Protein AF-M0IWK9-F1 (afdb_monomer_lite)

Foldseek 3Di:
DDQDPVNVVVVVVVVVVCLLCVLVVVLVVVVVVCVVVVVDDPVVDDPVNSVVSSVVSSVVSVVVVVVVVVVVVVCCVPPVVVVVVVVVVVVVVVVVVVVVVVVVPPPDDD

Radius of gyration: 28.57 Å; chains: 1; bounding box: 57×35×83 Å

Structure (mmCIF, N/CA/C/O backbone):
data_AF-M0IWK9-F1
#
_entry.id   AF-M0IWK9-F1
#
loop_
_atom_site.group_PDB
_atom_site.id
_atom_site.type_symbol
_atom_site.label_atom_id
_atom_site.label_alt_id
_atom_site.label_comp_id
_atom_site.label_asym_id
_atom_site.label_entity_id
_atom_site.label_seq_id
_atom_site.pdbx_PDB_ins_code
_atom_site.Cartn_x
_atom_site.Cartn_y
_atom_site.Cartn_z
_atom_site.occupancy
_atom_site.B_iso_or_equiv
_atom_site.auth_seq_id
_atom_site.auth_comp_id
_atom_site.auth_asym_id
_atom_site.auth_atom_id
_atom_site.pdbx_PDB_model_num
ATOM 1 N N . MET A 1 1 ? 27.606 -4.132 -7.205 1.00 56.16 1 MET A N 1
ATOM 2 C CA . MET A 1 1 ? 27.966 -5.241 -6.291 1.00 56.16 1 MET A CA 1
ATOM 3 C C . MET A 1 1 ? 26.833 -6.261 -6.306 1.00 56.16 1 MET A C 1
ATOM 5 O O . MET A 1 1 ? 25.689 -5.829 -6.213 1.00 56.16 1 MET A O 1
ATOM 9 N N . PRO A 1 2 ? 27.093 -7.567 -6.479 1.00 66.06 2 PRO A N 1
ATOM 10 C CA . PRO A 1 2 ? 26.038 -8.580 -6.454 1.00 66.06 2 PRO A CA 1
ATOM 11 C C . PRO A 1 2 ? 25.408 -8.662 -5.053 1.00 66.06 2 PRO A C 1
ATOM 13 O O . PRO A 1 2 ? 26.114 -8.791 -4.057 1.00 66.06 2 PRO A O 1
ATOM 16 N N . VAL A 1 3 ? 24.079 -8.561 -4.975 1.00 75.50 3 VAL A N 1
ATOM 17 C CA . VAL A 1 3 ? 23.320 -8.659 -3.716 1.00 75.50 3 VAL A CA 1
ATOM 18 C C . VAL A 1 3 ? 23.412 -10.067 -3.129 1.00 75.50 3 VAL A C 1
ATOM 20 O O . VAL A 1 3 ? 23.137 -11.055 -3.817 1.00 75.50 3 VAL A O 1
ATOM 23 N N . SER A 1 4 ? 23.769 -10.164 -1.847 1.00 84.75 4 SER A N 1
ATOM 24 C CA . SER A 1 4 ? 23.880 -11.455 -1.164 1.00 84.75 4 SER A CA 1
ATOM 25 C C . SER A 1 4 ? 22.494 -12.106 -0.985 1.00 84.75 4 SER A C 1
ATOM 27 O O . SER A 1 4 ? 21.480 -11.407 -0.873 1.00 84.75 4 SER A O 1
ATOM 29 N N . PRO A 1 5 ? 22.396 -13.448 -0.940 1.00 83.56 5 PRO A N 1
ATOM 30 C CA . PRO A 1 5 ? 21.116 -14.140 -0.764 1.00 83.56 5 PRO A CA 1
ATOM 31 C C . PRO A 1 5 ? 20.402 -13.750 0.540 1.00 83.56 5 PRO A C 1
ATOM 33 O O . PRO A 1 5 ? 19.174 -13.676 0.570 1.00 83.56 5 PRO A O 1
ATOM 36 N N . SER A 1 6 ? 21.151 -13.438 1.599 1.00 87.44 6 SER A N 1
ATOM 37 C CA . SER A 1 6 ? 20.612 -12.933 2.867 1.00 87.44 6 SER A CA 1
ATOM 38 C C . SER A 1 6 ? 19.992 -11.544 2.708 1.00 87.44 6 SER A C 1
ATOM 40 O O . SER A 1 6 ? 18.905 -11.289 3.219 1.00 87.44 6 SER A O 1
ATOM 42 N N . GLN A 1 7 ? 20.635 -10.666 1.934 1.00 88.75 7 GLN A N 1
ATOM 43 C CA . GLN A 1 7 ? 20.138 -9.321 1.652 1.00 88.75 7 GLN A CA 1
ATOM 44 C C . GLN A 1 7 ? 18.831 -9.358 0.848 1.00 88.75 7 GLN A C 1
ATOM 46 O O . GLN A 1 7 ? 17.917 -8.593 1.141 1.00 88.75 7 GLN A O 1
ATOM 51 N N . LYS A 1 8 ? 18.686 -10.309 -0.090 1.00 88.12 8 LYS A N 1
ATOM 52 C CA . LYS A 1 8 ? 17.416 -10.548 -0.805 1.00 88.12 8 LYS A CA 1
ATOM 53 C C . LYS A 1 8 ? 16.283 -10.981 0.131 1.00 88.12 8 LYS A C 1
ATOM 55 O O . LYS A 1 8 ? 15.160 -10.510 -0.013 1.00 88.12 8 LYS A O 1
ATOM 60 N N . ARG A 1 9 ? 16.566 -11.859 1.099 1.00 91.69 9 ARG A N 1
ATOM 61 C CA . ARG A 1 9 ? 15.571 -12.316 2.088 1.00 91.69 9 ARG A CA 1
ATOM 62 C C . ARG A 1 9 ? 15.130 -11.185 3.013 1.00 91.69 9 ARG A C 1
ATOM 64 O O . ARG A 1 9 ? 13.940 -11.043 3.264 1.00 91.69 9 ARG A O 1
ATOM 71 N N . ILE A 1 10 ? 16.075 -10.366 3.474 1.00 94.38 10 ILE A N 1
ATOM 72 C CA . ILE A 1 10 ? 15.773 -9.184 4.291 1.00 94.38 10 ILE A CA 1
ATOM 73 C C . ILE A 1 10 ? 14.931 -8.193 3.488 1.00 94.38 10 ILE A C 1
ATOM 75 O O . ILE A 1 10 ? 13.917 -7.728 3.991 1.00 94.38 10 ILE A O 1
ATOM 79 N N . ALA A 1 11 ? 15.294 -7.917 2.233 1.00 91.69 11 ALA A N 1
ATOM 80 C CA . ALA A 1 11 ? 14.512 -7.033 1.373 1.00 91.69 11 ALA A CA 1
ATOM 81 C C . ALA A 1 11 ? 13.071 -7.536 1.200 1.00 91.69 11 ALA A C 1
ATOM 83 O O . ALA A 1 11 ? 12.139 -6.755 1.347 1.00 91.69 11 ALA A O 1
ATOM 84 N N . LEU A 1 12 ? 12.874 -8.839 0.972 1.00 93.00 12 LEU A N 1
ATOM 85 C CA . LEU A 1 12 ? 11.537 -9.437 0.902 1.00 93.00 12 LEU A CA 1
ATOM 86 C C . LEU A 1 12 ? 10.745 -9.275 2.204 1.00 93.00 12 LEU A C 1
ATOM 88 O O . LEU A 1 12 ? 9.566 -8.940 2.151 1.00 93.00 12 LEU A O 1
ATOM 92 N N . LEU A 1 13 ? 11.381 -9.475 3.361 1.00 94.50 13 LEU A N 1
ATOM 93 C CA . LEU A 1 13 ? 10.729 -9.258 4.655 1.00 94.50 13 LEU A CA 1
ATOM 94 C C . LEU A 1 13 ? 10.340 -7.796 4.856 1.00 94.50 13 LEU A C 1
ATOM 96 O O . LEU A 1 13 ? 9.226 -7.525 5.288 1.00 94.50 13 LEU A O 1
ATOM 100 N N . VAL A 1 14 ? 11.227 -6.860 4.516 1.00 95.56 14 VAL A N 1
ATOM 101 C CA . VAL A 1 14 ? 10.945 -5.423 4.606 1.00 95.56 14 VAL A CA 1
ATOM 102 C C . VAL A 1 14 ? 9.801 -5.043 3.671 1.00 95.56 14 VAL A C 1
ATOM 104 O O . VAL A 1 14 ? 8.899 -4.332 4.088 1.00 95.56 14 VAL A O 1
ATOM 107 N N . ILE A 1 15 ? 9.786 -5.555 2.439 1.00 91.62 15 ILE A N 1
ATOM 108 C CA . ILE A 1 15 ? 8.690 -5.318 1.492 1.00 91.62 15 ILE A CA 1
ATOM 109 C C . ILE A 1 15 ? 7.375 -5.870 2.046 1.00 91.62 15 ILE A C 1
ATOM 111 O O . ILE A 1 15 ? 6.382 -5.150 2.069 1.00 91.62 15 ILE A O 1
ATOM 115 N N . GLY A 1 16 ? 7.364 -7.111 2.540 1.00 90.44 16 GLY A N 1
ATOM 116 C CA . GLY A 1 16 ? 6.176 -7.699 3.160 1.00 90.44 16 GLY A CA 1
ATOM 117 C C . GLY A 1 16 ? 5.690 -6.894 4.366 1.00 90.44 16 GLY A C 1
ATOM 118 O O . GLY A 1 16 ? 4.493 -6.664 4.513 1.00 90.44 16 GLY A O 1
ATOM 119 N N . LEU A 1 17 ? 6.619 -6.397 5.186 1.00 94.81 17 LEU A N 1
ATOM 120 C CA . LEU A 1 17 ? 6.316 -5.536 6.324 1.00 94.81 17 LEU A CA 1
ATOM 121 C C 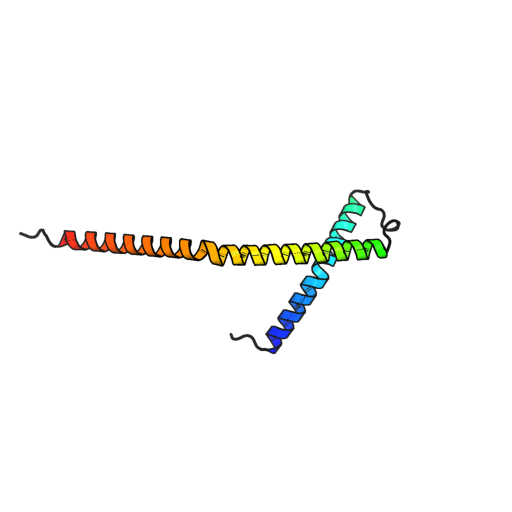. LEU A 1 17 ? 5.705 -4.205 5.874 1.00 94.81 17 LEU A C 1
ATOM 123 O O . LEU A 1 17 ? 4.695 -3.786 6.422 1.00 94.81 17 LEU A O 1
ATOM 127 N N . VAL A 1 18 ? 6.272 -3.561 4.854 1.00 92.44 18 VAL A N 1
ATOM 128 C CA . VAL A 1 18 ? 5.730 -2.316 4.294 1.00 92.44 18 VAL A CA 1
ATOM 129 C C . VAL A 1 18 ? 4.333 -2.544 3.729 1.00 92.44 18 VAL A C 1
ATOM 131 O O . VAL A 1 18 ? 3.445 -1.753 4.011 1.00 92.44 18 VAL A O 1
ATOM 134 N N . ILE A 1 19 ? 4.103 -3.635 2.996 1.00 89.62 19 ILE A N 1
ATOM 135 C CA . ILE A 1 19 ? 2.777 -3.971 2.457 1.00 8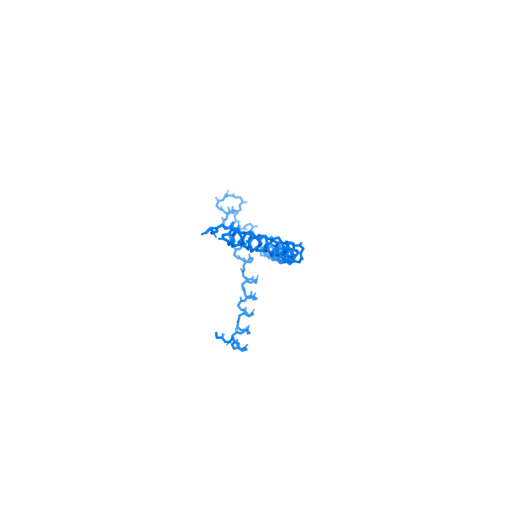9.62 19 ILE A CA 1
ATOM 136 C C . ILE A 1 19 ? 1.762 -4.195 3.586 1.00 89.62 19 ILE A C 1
ATOM 138 O O . ILE A 1 19 ? 0.615 -3.782 3.462 1.00 89.62 19 ILE A O 1
ATOM 142 N N . LEU A 1 20 ? 2.175 -4.815 4.695 1.00 90.69 20 LEU A N 1
ATOM 143 C CA . LEU A 1 20 ? 1.309 -5.050 5.850 1.00 90.69 20 LEU A CA 1
ATOM 144 C C . LEU A 1 20 ? 0.995 -3.756 6.623 1.00 90.69 20 LEU A C 1
ATOM 146 O O . LEU A 1 20 ? -0.134 -3.560 7.070 1.00 90.69 20 LEU A O 1
ATOM 150 N N . PHE A 1 21 ? 1.984 -2.876 6.800 1.00 93.62 21 PHE A N 1
ATOM 151 C CA . PHE A 1 21 ? 1.856 -1.677 7.636 1.00 93.62 21 PHE A CA 1
ATOM 152 C C . PHE A 1 21 ? 1.412 -0.422 6.878 1.00 93.62 21 PHE A C 1
ATOM 154 O O . PHE A 1 21 ? 0.843 0.471 7.499 1.00 93.62 21 PHE A O 1
ATOM 161 N N . ALA A 1 22 ? 1.614 -0.335 5.562 1.00 92.19 22 ALA A N 1
ATOM 162 C CA . ALA A 1 22 ? 1.154 0.809 4.775 1.00 92.19 22 ALA A CA 1
ATOM 163 C C . ALA A 1 22 ? -0.368 1.039 4.895 1.00 92.19 22 ALA A C 1
ATOM 165 O O . ALA A 1 22 ? -0.749 2.179 5.159 1.00 92.19 22 ALA A O 1
ATOM 166 N N . PRO A 1 23 ? -1.238 0.009 4.830 1.00 91.69 23 PRO A N 1
ATOM 167 C CA . PRO A 1 23 ? -2.669 0.172 5.093 1.00 91.69 23 PRO A CA 1
ATOM 168 C C . PRO A 1 23 ? -2.959 0.703 6.500 1.00 91.69 23 PRO A C 1
ATOM 170 O O . PRO A 1 23 ? -3.809 1.564 6.666 1.00 91.69 23 PRO A O 1
ATOM 173 N N . ALA A 1 24 ? -2.207 0.276 7.520 1.00 91.44 24 ALA A N 1
ATOM 174 C CA . ALA A 1 24 ? -2.401 0.783 8.881 1.00 91.44 24 ALA A CA 1
ATOM 175 C C . ALA A 1 24 ? -2.122 2.294 8.989 1.00 91.44 24 ALA A C 1
ATOM 177 O O . ALA A 1 24 ? -2.780 2.985 9.764 1.00 91.44 24 ALA A O 1
ATOM 178 N N . LEU A 1 25 ? -1.180 2.819 8.195 1.00 93.69 25 LEU A N 1
ATOM 179 C CA . LEU A 1 25 ? -0.936 4.261 8.110 1.00 93.69 25 LEU A CA 1
ATOM 180 C C . LEU A 1 25 ? -2.089 4.999 7.417 1.00 93.69 25 LEU A C 1
ATOM 182 O O . LEU A 1 25 ? -2.437 6.096 7.846 1.00 93.69 25 LEU A O 1
ATOM 186 N N . PHE A 1 26 ? -2.702 4.400 6.390 1.00 91.81 26 PHE A N 1
ATOM 187 C CA . PHE A 1 26 ? -3.899 4.948 5.741 1.00 91.81 26 PHE A CA 1
ATOM 188 C C . PHE A 1 26 ? -5.092 4.997 6.695 1.00 91.81 26 PHE A C 1
ATOM 190 O O . PHE A 1 26 ? -5.734 6.043 6.803 1.00 91.81 26 PHE A O 1
ATOM 197 N N . VAL A 1 27 ? -5.326 3.925 7.454 1.00 89.94 27 VAL A N 1
ATOM 198 C CA . VAL A 1 27 ? -6.352 3.896 8.501 1.00 89.94 27 VAL A CA 1
ATOM 199 C C . VAL A 1 27 ? -6.104 5.007 9.517 1.00 89.94 27 VAL A C 1
ATOM 201 O O . VAL A 1 27 ? -7.019 5.761 9.838 1.00 89.94 27 VAL A O 1
ATOM 204 N N . LEU A 1 28 ? -4.864 5.144 10.000 1.00 91.12 28 LEU A N 1
ATOM 205 C CA . LEU A 1 28 ? -4.505 6.159 10.990 1.00 91.12 28 LEU A CA 1
ATOM 206 C C . LEU A 1 28 ? -4.761 7.580 10.469 1.00 91.12 28 LEU A C 1
ATOM 208 O O . LEU A 1 28 ? -5.395 8.374 11.160 1.00 91.12 28 LEU A O 1
ATOM 212 N N . ALA A 1 29 ? -4.325 7.875 9.242 1.00 91.25 29 ALA A N 1
ATOM 213 C CA . ALA A 1 29 ? -4.549 9.168 8.600 1.00 91.25 29 ALA A CA 1
ATOM 214 C C . ALA A 1 29 ? -6.044 9.452 8.371 1.00 91.25 29 ALA A C 1
ATOM 216 O O . ALA A 1 29 ? -6.511 10.569 8.589 1.00 91.25 29 ALA A O 1
ATOM 217 N N . THR A 1 30 ? -6.811 8.440 7.962 1.00 87.81 30 THR A N 1
ATOM 218 C CA . THR A 1 30 ? -8.260 8.558 7.749 1.00 87.81 30 THR A CA 1
ATOM 219 C C . THR A 1 30 ? -8.985 8.849 9.056 1.00 87.81 30 THR A C 1
ATOM 221 O O . THR A 1 30 ? -9.841 9.731 9.113 1.00 87.81 30 THR A O 1
ATOM 224 N N . LEU A 1 31 ? -8.614 8.141 10.123 1.00 88.69 31 LEU A N 1
ATOM 225 C CA . LEU A 1 31 ? -9.191 8.328 11.445 1.00 88.69 31 LEU A CA 1
ATOM 226 C C . LEU A 1 31 ? -8.875 9.727 11.985 1.00 88.69 31 LEU A C 1
ATOM 228 O O . LEU A 1 31 ? -9.776 10.420 12.449 1.00 88.69 31 LEU A O 1
ATOM 232 N N . GLU A 1 32 ? -7.620 10.168 11.862 1.00 89.25 32 GLU A N 1
ATOM 233 C CA . GLU A 1 32 ? -7.194 11.523 12.222 1.00 89.25 32 GLU A CA 1
ATOM 234 C C . GLU A 1 32 ? -8.013 12.581 11.470 1.00 89.25 32 GLU A C 1
ATOM 236 O O . GLU A 1 32 ? -8.551 13.502 12.086 1.00 89.25 32 GLU A O 1
ATOM 241 N N . PHE A 1 33 ? -8.194 12.416 10.158 1.00 90.38 33 PHE A N 1
ATOM 242 C CA . PHE A 1 33 ? -9.019 13.311 9.351 1.00 90.38 33 PHE A CA 1
ATOM 243 C C . PHE A 1 33 ? -10.484 13.353 9.815 1.00 90.38 33 PHE A C 1
ATOM 245 O O . PHE A 1 33 ? -11.079 14.431 9.905 1.00 90.38 33 PHE A O 1
ATOM 252 N N . LEU A 1 34 ? -11.080 12.204 10.134 1.00 87.06 34 LEU A N 1
ATOM 253 C CA . LEU A 1 34 ? -12.476 12.121 10.573 1.00 87.06 34 LEU A CA 1
ATOM 254 C C . LEU A 1 34 ? -12.686 12.767 11.950 1.00 87.06 34 LEU A C 1
ATOM 256 O O . LEU A 1 34 ? -13.683 13.457 12.167 1.00 87.06 34 LEU A O 1
ATOM 260 N N . ILE A 1 35 ? -11.707 12.617 12.842 1.00 86.62 35 ILE A N 1
ATOM 261 C CA . ILE A 1 35 ? -11.692 13.279 14.149 1.00 86.62 35 ILE A CA 1
ATOM 262 C C . ILE A 1 35 ? -11.563 14.797 13.977 1.00 86.62 35 ILE A C 1
ATOM 264 O O . ILE A 1 35 ? -12.340 15.552 14.559 1.00 86.62 35 ILE A O 1
ATOM 268 N N . LEU A 1 36 ? -10.614 15.262 13.157 1.00 89.88 36 LEU A N 1
ATOM 269 C CA . LEU A 1 36 ? -10.377 16.695 12.933 1.00 89.88 36 LEU A CA 1
ATOM 270 C C . LEU A 1 36 ? -11.544 17.392 12.225 1.00 89.88 36 LEU A C 1
ATOM 272 O O . LEU A 1 36 ? -11.822 18.559 12.498 1.00 89.88 36 LEU A O 1
ATOM 276 N N . SER A 1 37 ? -12.239 16.686 11.334 1.00 89.12 37 SER A N 1
ATOM 277 C CA . SER A 1 37 ? -13.445 17.188 10.664 1.00 89.12 37 SER A CA 1
ATOM 278 C C . SER A 1 37 ? -14.696 17.147 11.550 1.00 89.12 37 SER A C 1
ATOM 280 O O . SER A 1 37 ? -15.747 17.633 11.135 1.00 89.12 37 SER A O 1
ATOM 282 N N . GLY A 1 38 ? -14.599 16.601 12.769 1.00 82.38 38 GLY A N 1
ATOM 283 C CA . GLY A 1 38 ? -15.721 16.470 13.701 1.00 82.38 38 GLY A CA 1
ATOM 284 C C . GLY A 1 38 ? -16.769 15.449 13.259 1.00 82.38 38 GLY A C 1
ATOM 285 O O . GLY A 1 38 ? -17.875 15.442 13.789 1.00 82.38 38 GLY A O 1
ATOM 286 N N . ASN A 1 39 ? -16.433 14.601 12.286 1.00 80.00 39 ASN A N 1
ATOM 287 C CA . ASN A 1 39 ? -17.336 13.610 11.714 1.00 80.00 39 ASN A CA 1
ATOM 288 C C . ASN A 1 39 ? -17.225 12.244 12.416 1.00 80.00 39 ASN A C 1
ATOM 290 O O . ASN A 1 39 ? -17.909 11.301 12.024 1.00 80.00 39 ASN A O 1
ATOM 294 N N . LEU A 1 40 ? -16.343 12.128 13.420 1.00 79.06 40 LEU A N 1
ATOM 295 C CA . LEU A 1 40 ? -16.147 10.915 14.208 1.00 79.06 40 LEU A CA 1
ATOM 296 C C . LEU A 1 40 ? -15.537 11.211 15.581 1.00 79.06 40 LEU A C 1
ATOM 298 O O . LEU A 1 40 ? -14.477 11.834 15.675 1.00 79.06 40 LEU A O 1
ATOM 302 N N . ALA A 1 41 ? -16.149 10.699 16.647 1.00 76.94 41 ALA A N 1
ATOM 303 C CA . ALA A 1 41 ? -15.491 10.616 17.947 1.00 76.94 41 ALA A CA 1
ATOM 304 C C . ALA A 1 41 ? -14.764 9.267 18.091 1.00 76.94 41 ALA A C 1
ATOM 306 O O . ALA A 1 41 ? -15.297 8.221 17.734 1.00 76.94 41 ALA A O 1
ATOM 307 N N . LEU A 1 42 ? -13.565 9.257 18.687 1.00 70.31 42 LEU A N 1
ATOM 308 C CA . LEU A 1 42 ? -12.793 8.025 18.949 1.00 70.31 42 LEU A CA 1
ATOM 309 C C . LEU A 1 42 ? -13.580 6.959 19.734 1.00 70.31 42 LEU A C 1
ATOM 311 O O . LEU A 1 42 ? -13.295 5.774 19.609 1.00 70.31 42 LEU A O 1
ATOM 315 N N . SER A 1 43 ? -14.560 7.372 20.543 1.00 75.56 43 SER A N 1
ATOM 316 C CA . SER A 1 43 ? -15.430 6.478 21.317 1.00 75.56 43 SER A CA 1
ATOM 317 C C . SER A 1 43 ? -16.505 5.772 20.491 1.00 75.56 43 SER A C 1
ATOM 319 O O . SER A 1 43 ? -17.150 4.862 21.001 1.00 75.56 43 SER A O 1
ATOM 321 N N . GLU A 1 44 ? -16.739 6.217 19.259 1.00 80.12 44 GLU A N 1
ATOM 322 C CA . GLU A 1 44 ? -17.789 5.693 18.383 1.00 80.12 44 GLU A CA 1
ATOM 323 C C . GLU A 1 44 ? -17.270 4.596 17.451 1.00 80.12 44 GLU A C 1
ATOM 325 O O . GLU A 1 44 ? -18.072 3.880 16.864 1.00 80.12 44 GLU A O 1
ATOM 330 N N . VAL A 1 45 ? -15.947 4.422 17.354 1.00 82.19 45 VAL A N 1
ATOM 331 C CA . VAL A 1 45 ? -15.331 3.395 16.510 1.00 82.19 45 VAL A CA 1
ATOM 332 C C . VAL A 1 45 ? -15.095 2.128 17.311 1.00 82.19 45 VAL A C 1
ATOM 334 O O . VAL A 1 45 ? -14.290 2.086 18.246 1.00 82.19 45 VAL A O 1
ATOM 337 N N . SER A 1 46 ? -15.776 1.061 16.917 1.00 87.12 46 SER A N 1
ATOM 338 C CA . SER A 1 46 ? -15.544 -0.266 17.465 1.00 87.12 46 SER A CA 1
ATOM 339 C C . SER A 1 46 ? -14.250 -0.888 16.923 1.00 87.12 46 SER A C 1
ATOM 341 O O . SER A 1 46 ? -13.789 -0.604 15.817 1.00 87.12 46 SER A O 1
ATOM 343 N N . LEU A 1 47 ? -13.676 -1.826 17.686 1.00 88.88 47 LEU A N 1
ATOM 344 C CA . LEU A 1 47 ? -12.538 -2.637 17.229 1.00 88.88 47 LEU A CA 1
ATOM 345 C C . LEU A 1 47 ? -12.843 -3.396 15.930 1.00 88.88 47 LEU A C 1
ATOM 347 O O . LEU A 1 47 ? -11.942 -3.613 15.125 1.00 88.88 47 LEU A O 1
ATOM 351 N N . LEU A 1 48 ? -14.099 -3.807 15.734 1.00 91.81 48 LEU A N 1
ATOM 352 C CA . LEU A 1 48 ? -14.517 -4.524 14.534 1.00 91.81 48 LEU A CA 1
ATOM 353 C C . LEU A 1 48 ? -14.485 -3.614 13.303 1.00 91.81 48 LEU A C 1
ATOM 355 O O . LEU A 1 48 ? -13.913 -4.007 12.292 1.00 91.81 48 LEU A O 1
ATOM 359 N N . GLU A 1 49 ? -15.023 -2.399 13.408 1.00 87.31 49 GLU A N 1
ATOM 360 C CA . GLU A 1 49 ? -14.986 -1.405 12.325 1.00 87.31 49 GLU A CA 1
ATOM 361 C C . GLU A 1 49 ? -13.550 -0.994 11.985 1.00 87.31 49 GLU A C 1
ATOM 363 O O . GLU A 1 49 ? -13.215 -0.827 10.817 1.00 87.31 49 GLU A O 1
ATOM 368 N N . PHE A 1 50 ? -12.664 -0.897 12.982 1.00 88.25 50 PHE A N 1
ATOM 369 C CA . PHE A 1 50 ? -11.243 -0.648 12.730 1.00 88.25 50 PHE A CA 1
ATOM 370 C C . PHE A 1 50 ? -10.599 -1.770 11.899 1.00 88.25 50 PHE A C 1
ATOM 372 O O . PHE A 1 50 ? -9.845 -1.502 10.962 1.00 88.25 50 PHE A O 1
ATOM 379 N N . VAL A 1 51 ? -10.897 -3.033 12.225 1.00 92.25 51 VAL A N 1
ATOM 380 C CA . VAL A 1 51 ? -10.404 -4.189 11.462 1.00 92.25 51 VAL A CA 1
ATOM 381 C C . VAL A 1 51 ? -11.006 -4.214 10.059 1.00 92.25 51 VAL A C 1
ATOM 383 O O . VAL A 1 51 ? -10.283 -4.477 9.102 1.00 92.25 51 VAL A O 1
ATOM 386 N N . GLU A 1 52 ? -12.297 -3.921 9.917 1.00 91.62 52 GLU A N 1
ATOM 387 C CA . GLU A 1 52 ? -12.960 -3.813 8.616 1.00 91.62 52 GLU A CA 1
ATOM 388 C C . GLU A 1 52 ? -12.292 -2.752 7.739 1.00 91.62 52 GLU A C 1
ATOM 390 O O . GLU A 1 52 ? -11.899 -3.051 6.611 1.00 91.62 52 GLU A O 1
ATOM 395 N N . LEU A 1 53 ? -12.082 -1.548 8.275 1.00 89.69 53 LEU A N 1
ATOM 396 C CA . LEU A 1 53 ? -11.433 -0.454 7.560 1.00 89.69 53 LEU A CA 1
ATOM 397 C C . LEU A 1 53 ? -10.007 -0.827 7.138 1.00 89.69 53 LEU A C 1
ATOM 399 O O . LEU A 1 53 ? -9.623 -0.608 5.991 1.00 89.69 53 LEU A O 1
ATOM 403 N N . TYR A 1 54 ? -9.249 -1.482 8.020 1.00 92.06 54 TYR A N 1
ATOM 404 C CA . TYR A 1 54 ? -7.925 -2.000 7.682 1.00 92.06 54 TYR A CA 1
ATOM 405 C C . TYR A 1 54 ? -7.964 -3.038 6.552 1.00 92.06 54 TYR A C 1
ATOM 407 O O . TYR A 1 54 ? -7.111 -3.015 5.666 1.00 92.06 54 TYR A O 1
ATOM 415 N N . LEU A 1 55 ? -8.938 -3.954 6.559 1.00 95.00 55 LEU A N 1
ATOM 416 C CA . LEU A 1 55 ? -9.084 -4.955 5.501 1.00 95.00 55 LEU A CA 1
ATOM 417 C C . LEU A 1 55 ? -9.477 -4.318 4.166 1.00 95.00 55 LEU A C 1
ATOM 419 O O . LEU A 1 55 ? -8.958 -4.735 3.130 1.00 95.00 55 LEU A O 1
ATOM 423 N N . ILE A 1 56 ? -10.351 -3.310 4.185 1.00 93.38 56 ILE A N 1
ATOM 424 C CA . ILE A 1 56 ? -10.705 -2.530 2.996 1.00 93.38 56 ILE A CA 1
ATOM 425 C C . ILE A 1 56 ? -9.449 -1.864 2.432 1.00 93.38 56 ILE A C 1
ATOM 427 O O . ILE A 1 56 ? -9.138 -2.0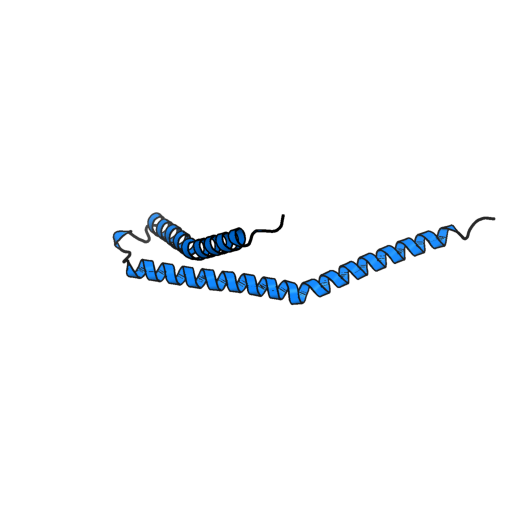68 1.258 1.00 93.38 56 ILE A O 1
ATOM 431 N N . ASP A 1 57 ? -8.680 -1.159 3.262 1.00 92.44 57 ASP A N 1
ATOM 432 C CA . ASP A 1 57 ? -7.442 -0.501 2.839 1.00 92.44 57 ASP A CA 1
ATOM 433 C C . ASP A 1 57 ? -6.409 -1.505 2.322 1.00 92.44 57 ASP A C 1
ATOM 435 O O . ASP A 1 57 ? -5.762 -1.257 1.307 1.00 92.44 57 ASP A O 1
ATOM 439 N N . LEU A 1 58 ? -6.277 -2.670 2.960 1.00 93.94 58 LEU A N 1
ATOM 440 C CA . LEU A 1 58 ? -5.388 -3.736 2.505 1.00 93.94 58 LEU A CA 1
ATOM 441 C C . LEU A 1 58 ? -5.788 -4.239 1.113 1.00 93.94 58 LEU A C 1
ATOM 443 O O . LEU A 1 58 ? -4.935 -4.357 0.232 1.00 93.94 58 LEU A O 1
ATOM 447 N N . VAL A 1 59 ? -7.074 -4.521 0.898 1.00 95.06 59 VAL A N 1
ATOM 448 C CA . VAL A 1 59 ? -7.584 -4.973 -0.403 1.00 95.06 59 VAL A CA 1
ATOM 449 C C . VAL A 1 59 ? -7.388 -3.888 -1.456 1.00 95.06 59 VAL A C 1
ATOM 451 O O . VAL A 1 59 ? -6.877 -4.183 -2.535 1.00 95.06 59 VAL A O 1
ATOM 454 N N . LEU A 1 60 ? -7.727 -2.636 -1.147 1.00 94.44 60 LEU A N 1
ATOM 455 C CA . LEU A 1 60 ? -7.526 -1.503 -2.049 1.00 94.44 60 LEU A CA 1
ATOM 456 C C . LEU A 1 60 ? -6.050 -1.320 -2.400 1.00 94.44 60 LEU A C 1
ATOM 458 O O . LEU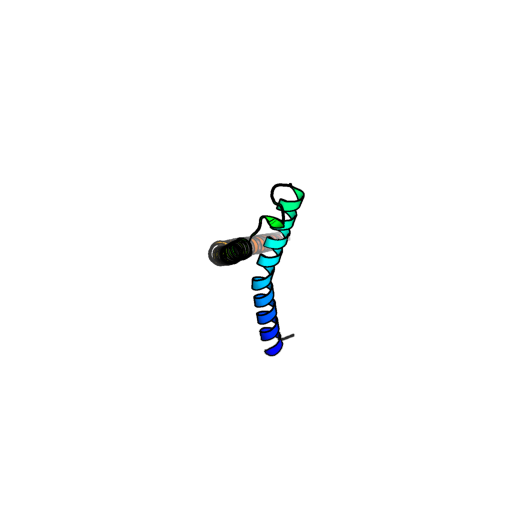 A 1 60 ? -5.719 -1.159 -3.572 1.00 94.44 60 LEU A O 1
ATOM 462 N N . PHE A 1 61 ? -5.156 -1.406 -1.416 1.00 93.69 61 PHE A N 1
ATOM 463 C CA . PHE A 1 61 ? -3.718 -1.278 -1.615 1.00 93.69 61 PHE A CA 1
ATOM 464 C C . PHE A 1 61 ? -3.171 -2.388 -2.519 1.00 93.69 61 PHE A C 1
ATOM 466 O O . PHE A 1 61 ? -2.420 -2.116 -3.457 1.00 93.69 61 PHE A O 1
ATOM 473 N N . VAL A 1 62 ? -3.588 -3.638 -2.290 1.00 92.62 62 VAL A N 1
ATOM 474 C CA . VAL A 1 62 ? -3.198 -4.783 -3.124 1.00 92.62 62 VAL A CA 1
ATOM 475 C C . VAL A 1 62 ? -3.748 -4.645 -4.542 1.00 92.62 62 VAL A C 1
ATOM 477 O O . VAL A 1 62 ? -3.000 -4.841 -5.499 1.00 92.62 62 VAL A O 1
ATOM 480 N N . LEU A 1 63 ? -5.024 -4.286 -4.701 1.00 95.62 63 LEU A N 1
ATOM 481 C CA . LEU A 1 63 ? -5.648 -4.104 -6.013 1.00 95.62 63 LEU A CA 1
ATOM 482 C C . LEU A 1 63 ? -5.007 -2.957 -6.791 1.00 95.62 63 LEU A C 1
ATOM 484 O O . LEU A 1 63 ? -4.736 -3.110 -7.980 1.00 95.62 63 LEU A O 1
ATOM 488 N N . LEU A 1 64 ? -4.721 -1.837 -6.129 1.00 93.81 64 LEU A N 1
ATOM 489 C CA . LEU A 1 64 ? -4.049 -0.699 -6.740 1.00 93.81 64 LEU A CA 1
ATOM 490 C C . LEU A 1 64 ? -2.622 -1.067 -7.150 1.00 93.81 64 LEU A C 1
ATOM 492 O O . LEU A 1 64 ? -2.236 -0.831 -8.292 1.00 93.81 64 LEU A O 1
ATOM 496 N N . GLY A 1 65 ? -1.857 -1.698 -6.256 1.00 92.44 65 GLY A N 1
ATOM 497 C CA . GLY A 1 65 ? -0.501 -2.158 -6.551 1.00 92.44 65 GLY A CA 1
ATOM 498 C C . GLY A 1 65 ? -0.467 -3.157 -7.707 1.00 92.44 65 GLY A C 1
ATOM 499 O O . GLY A 1 65 ? 0.357 -3.032 -8.613 1.00 92.44 65 GLY A O 1
ATOM 500 N N . TYR A 1 66 ? -1.406 -4.104 -7.727 1.00 94.31 66 TYR A N 1
ATOM 501 C CA . TYR A 1 66 ? -1.570 -5.038 -8.836 1.00 94.31 66 TYR A CA 1
ATOM 502 C C . TYR A 1 66 ? -1.964 -4.326 -10.134 1.00 94.31 66 TYR A C 1
ATOM 504 O O . TYR A 1 66 ? -1.404 -4.626 -11.186 1.00 94.31 66 TYR A O 1
ATOM 512 N N . GLY A 1 67 ? -2.885 -3.362 -10.070 1.00 95.69 67 GLY A N 1
ATOM 513 C CA . GLY A 1 67 ? -3.309 -2.558 -11.213 1.00 95.69 67 GLY A CA 1
ATOM 514 C C . GLY A 1 67 ? -2.149 -1.779 -11.826 1.00 95.69 67 GLY A C 1
ATOM 515 O O . GLY A 1 67 ? -1.939 -1.856 -13.034 1.00 95.69 67 GLY A O 1
ATOM 516 N N . VAL A 1 68 ? -1.343 -1.109 -10.997 1.00 95.31 68 VAL A N 1
ATOM 517 C CA . VAL A 1 68 ? -0.130 -0.403 -11.434 1.00 95.31 68 VAL A CA 1
ATOM 518 C C . VAL A 1 68 ? 0.873 -1.382 -12.035 1.00 95.31 68 VAL A C 1
ATOM 520 O O . VAL A 1 68 ? 1.326 -1.161 -13.152 1.00 95.31 68 VAL A O 1
ATOM 523 N N . TYR A 1 69 ? 1.170 -2.495 -11.357 1.00 92.88 69 TYR A N 1
ATOM 524 C CA . TYR A 1 69 ? 2.072 -3.525 -11.881 1.00 92.88 69 TYR A CA 1
ATOM 525 C C . TYR A 1 69 ? 1.617 -4.039 -13.252 1.00 92.88 69 TYR A C 1
ATOM 527 O O . TYR A 1 69 ? 2.408 -4.114 -14.195 1.00 92.88 69 TYR A O 1
ATOM 535 N N . ARG A 1 70 ? 0.325 -4.357 -13.382 1.00 92.69 70 ARG A N 1
ATOM 536 C CA . ARG A 1 70 ? -0.258 -4.862 -14.623 1.00 92.69 70 ARG A CA 1
ATOM 537 C C . ARG A 1 70 ? -0.220 -3.809 -15.724 1.00 92.69 70 ARG A C 1
ATOM 539 O O . ARG A 1 70 ? 0.093 -4.159 -16.858 1.00 92.69 70 ARG A O 1
ATOM 546 N N . LEU A 1 71 ? -0.502 -2.551 -15.396 1.00 92.44 71 LEU A N 1
ATOM 547 C CA . LEU A 1 71 ? -0.461 -1.438 -16.338 1.00 92.44 71 LEU A CA 1
ATOM 548 C C . LEU A 1 71 ? 0.966 -1.167 -16.821 1.00 92.44 71 LEU A C 1
ATOM 550 O O . LEU A 1 71 ? 1.177 -1.003 -18.017 1.00 92.44 71 LEU A O 1
ATOM 554 N N . THR A 1 72 ? 1.951 -1.177 -15.922 1.00 90.31 72 THR A N 1
ATOM 555 C CA . THR A 1 72 ? 3.368 -1.044 -16.281 1.00 90.31 72 THR A CA 1
ATOM 556 C C . THR A 1 72 ? 3.809 -2.183 -17.190 1.00 90.31 72 THR A C 1
ATOM 558 O O . THR A 1 72 ? 4.459 -1.940 -18.202 1.00 90.31 72 THR A O 1
ATOM 561 N N . PHE A 1 73 ? 3.423 -3.419 -16.872 1.00 89.38 73 PHE A N 1
ATOM 562 C CA . PHE A 1 73 ? 3.731 -4.566 -17.718 1.00 89.38 73 PHE A CA 1
ATOM 563 C C . PHE A 1 73 ? 3.094 -4.439 -19.105 1.00 89.38 73 PHE A C 1
ATOM 565 O O . PHE A 1 73 ? 3.764 -4.661 -20.107 1.00 89.38 73 PHE A O 1
ATOM 572 N N . TRP A 1 74 ? 1.821 -4.040 -19.162 1.00 88.56 74 TRP A N 1
ATOM 573 C CA . TRP A 1 74 ? 1.113 -3.800 -20.417 1.00 88.56 74 TRP A CA 1
ATOM 574 C C . TRP A 1 74 ? 1.792 -2.706 -21.250 1.00 88.56 74 TRP A C 1
ATOM 576 O O . TRP A 1 74 ? 2.029 -2.891 -22.437 1.00 88.56 74 TRP A O 1
ATOM 586 N N . LEU A 1 75 ? 2.202 -1.606 -20.614 1.00 85.69 75 LEU A N 1
ATOM 587 C CA . LEU A 1 75 ? 2.899 -0.507 -21.279 1.00 85.69 75 LEU A CA 1
ATOM 588 C C . LEU A 1 75 ? 4.255 -0.942 -21.854 1.00 85.69 75 LEU A C 1
ATOM 590 O O . LEU A 1 75 ? 4.601 -0.574 -22.972 1.00 85.69 75 LEU A O 1
ATOM 594 N N . ILE A 1 76 ? 5.018 -1.740 -21.105 1.00 86.19 76 ILE A N 1
ATOM 595 C CA . ILE A 1 76 ? 6.313 -2.263 -21.556 1.00 86.19 76 ILE A CA 1
ATOM 596 C C . ILE A 1 76 ? 6.135 -3.257 -22.707 1.00 86.19 76 ILE A C 1
ATOM 598 O O . IL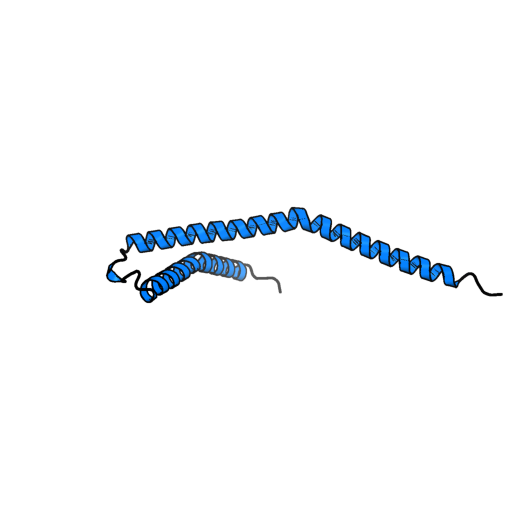E A 1 76 ? 6.928 -3.257 -23.641 1.00 86.19 76 ILE A O 1
ATOM 602 N N . GLN A 1 77 ? 5.117 -4.109 -22.649 1.00 77.38 77 GLN A N 1
ATOM 603 C CA . GLN A 1 77 ? 4.900 -5.110 -23.686 1.00 77.38 77 GLN A CA 1
ATOM 604 C C . GLN A 1 77 ? 4.400 -4.487 -24.996 1.00 77.38 77 GLN A C 1
ATOM 606 O O . GLN A 1 77 ? 4.890 -4.861 -26.057 1.00 77.38 77 GLN A O 1
ATOM 611 N N . ASP A 1 78 ? 3.470 -3.532 -24.918 1.00 73.44 78 ASP A N 1
ATOM 612 C CA . ASP A 1 78 ? 2.734 -3.063 -26.097 1.00 73.44 78 ASP A CA 1
ATOM 613 C C . ASP A 1 78 ? 3.242 -1.727 -26.660 1.00 73.44 78 ASP A C 1
ATOM 615 O O . ASP A 1 78 ? 2.939 -1.408 -27.802 1.00 73.44 78 ASP A O 1
ATOM 619 N N . ARG A 1 79 ? 3.977 -0.905 -25.893 1.00 63.34 79 ARG A N 1
ATOM 620 C CA . ARG A 1 79 ? 4.416 0.436 -26.352 1.00 63.34 79 ARG A CA 1
ATOM 621 C C . ARG A 1 79 ? 5.920 0.618 -26.461 1.00 63.34 79 ARG A C 1
ATOM 623 O O . ARG A 1 79 ? 6.368 1.491 -27.196 1.00 63.34 79 ARG A O 1
ATOM 630 N N . LEU A 1 80 ? 6.698 -0.168 -25.726 1.00 64.75 80 LEU A N 1
ATOM 631 C CA . LEU A 1 80 ? 8.154 -0.119 -25.816 1.00 64.75 80 LEU A CA 1
ATOM 632 C C . LEU A 1 80 ? 8.720 -0.644 -27.151 1.00 64.75 80 LEU A C 1
ATOM 634 O O . LEU A 1 80 ? 9.677 -0.030 -27.611 1.00 64.75 80 LEU A O 1
ATOM 638 N N . PRO A 1 81 ? 8.180 -1.707 -27.792 1.00 64.44 81 PRO A N 1
ATOM 639 C CA . PRO A 1 81 ? 8.706 -2.167 -29.079 1.00 64.44 81 PRO A CA 1
ATOM 640 C C . PRO A 1 81 ? 8.568 -1.091 -30.164 1.00 64.44 81 PRO A C 1
ATOM 642 O O . PRO A 1 81 ? 9.565 -0.721 -30.773 1.00 64.44 81 PRO A O 1
ATOM 645 N N . ASP A 1 82 ? 7.374 -0.506 -30.304 1.00 62.25 82 ASP A N 1
ATOM 646 C CA . ASP A 1 82 ? 7.109 0.571 -31.268 1.00 62.25 82 ASP A CA 1
ATOM 647 C C . ASP A 1 82 ? 7.996 1.803 -31.013 1.00 62.25 82 ASP A C 1
ATOM 649 O O . ASP A 1 82 ? 8.520 2.418 -31.938 1.00 62.25 82 ASP A O 1
ATOM 653 N N . ALA A 1 83 ? 8.195 2.175 -29.742 1.00 63.38 83 ALA A N 1
ATOM 654 C CA . ALA A 1 83 ? 9.044 3.312 -29.394 1.00 63.38 83 ALA A CA 1
ATOM 655 C C . ALA A 1 83 ? 10.522 3.069 -29.746 1.00 63.38 83 ALA A C 1
ATOM 657 O O . ALA A 1 83 ? 11.209 4.009 -30.138 1.00 63.38 83 ALA A O 1
ATOM 658 N N . LEU A 1 84 ? 11.013 1.832 -29.631 1.00 68.69 84 LEU A N 1
ATOM 659 C CA . LEU A 1 84 ? 12.383 1.480 -30.009 1.00 68.69 84 LEU A CA 1
ATOM 660 C C . LEU A 1 84 ? 12.563 1.451 -31.533 1.00 68.69 84 LEU A C 1
ATOM 662 O O . LEU A 1 84 ? 13.561 1.977 -32.015 1.00 68.69 84 LEU A O 1
ATOM 666 N N . GLU A 1 85 ? 11.581 0.943 -32.288 1.00 68.44 85 GLU A N 1
ATOM 667 C CA . GLU A 1 85 ? 11.610 0.977 -33.760 1.00 68.44 85 GLU A CA 1
ATOM 668 C C . GLU A 1 85 ? 11.691 2.413 -34.295 1.00 68.44 85 GLU A C 1
ATOM 670 O O . GLU A 1 85 ? 12.529 2.710 -35.143 1.00 68.44 85 GLU A O 1
ATOM 675 N N . THR A 1 86 ? 10.906 3.346 -33.743 1.00 70.38 86 THR A N 1
ATOM 676 C CA . THR A 1 86 ? 10.949 4.755 -34.187 1.00 70.38 86 THR A CA 1
ATOM 677 C C . THR A 1 86 ? 12.285 5.453 -33.912 1.00 70.38 86 THR A C 1
ATOM 679 O O . THR A 1 86 ? 12.656 6.379 -34.633 1.00 70.38 86 THR A O 1
ATOM 682 N N . VAL A 1 87 ? 13.018 5.029 -32.877 1.00 73.06 87 VAL A N 1
ATOM 683 C CA . VAL A 1 87 ? 14.347 5.569 -32.554 1.00 73.06 87 VAL A CA 1
ATOM 684 C C . VAL A 1 87 ? 15.402 4.990 -33.496 1.00 73.06 87 VAL A C 1
ATOM 686 O O . VAL A 1 87 ? 16.217 5.752 -34.013 1.00 73.06 87 VAL A O 1
ATOM 689 N N . ASP A 1 88 ? 15.349 3.686 -33.777 1.00 70.94 88 ASP A N 1
ATOM 690 C CA . ASP A 1 88 ? 16.242 3.036 -34.744 1.00 70.94 88 ASP A CA 1
ATOM 691 C C . ASP A 1 88 ? 16.055 3.602 -36.164 1.00 70.94 88 ASP A C 1
ATOM 693 O O . ASP A 1 88 ? 17.035 3.845 -36.871 1.00 70.94 88 ASP A O 1
ATOM 697 N N . GLU A 1 89 ? 14.813 3.870 -36.581 1.00 73.25 89 GLU A N 1
ATOM 698 C CA . GLU A 1 89 ? 14.509 4.503 -37.870 1.00 73.25 89 GLU A CA 1
ATOM 699 C C . GLU A 1 89 ? 15.028 5.945 -37.951 1.00 73.25 89 GLU A C 1
ATOM 701 O O . GLU A 1 89 ? 15.594 6.342 -38.972 1.00 73.25 89 GLU A O 1
ATOM 706 N N . ALA A 1 90 ? 14.881 6.723 -36.874 1.00 72.88 90 ALA A N 1
ATOM 707 C CA . ALA A 1 90 ? 15.404 8.084 -36.804 1.00 72.88 90 ALA A CA 1
ATOM 708 C C . ALA A 1 90 ? 16.941 8.109 -36.864 1.00 72.88 90 ALA A C 1
ATOM 710 O O . ALA A 1 90 ? 17.510 8.920 -37.591 1.00 72.88 90 ALA A O 1
ATOM 711 N N . GLU A 1 91 ? 17.618 7.193 -36.166 1.00 71.00 91 GLU A N 1
ATOM 712 C CA . GLU A 1 91 ? 19.081 7.081 -36.198 1.00 71.00 91 GLU A CA 1
ATOM 713 C C . GLU A 1 91 ? 19.590 6.583 -37.563 1.00 71.00 91 GLU A C 1
ATOM 715 O O . GLU A 1 91 ? 20.629 7.026 -38.058 1.00 71.00 91 GLU A O 1
ATOM 720 N N . ALA A 1 92 ? 18.850 5.682 -38.217 1.00 74.06 92 ALA A N 1
ATOM 721 C CA . ALA A 1 92 ? 19.159 5.231 -39.570 1.00 74.06 92 ALA A CA 1
ATOM 722 C C . ALA A 1 92 ? 18.994 6.352 -40.610 1.00 74.06 92 ALA A C 1
ATOM 724 O O . ALA A 1 92 ? 19.829 6.471 -41.510 1.00 74.06 92 ALA A O 1
ATOM 725 N N . ALA A 1 93 ? 17.957 7.183 -40.476 1.00 73.31 93 ALA A N 1
ATOM 726 C CA . ALA A 1 93 ? 17.735 8.343 -41.334 1.00 73.31 93 ALA A CA 1
ATOM 727 C C . ALA A 1 93 ? 18.826 9.412 -41.153 1.00 73.31 93 ALA A C 1
ATOM 729 O O . ALA A 1 93 ? 19.310 9.962 -42.142 1.00 73.31 93 ALA A O 1
ATOM 730 N N . ASP A 1 94 ? 19.264 9.655 -39.916 1.00 73.69 94 ASP A N 1
ATOM 731 C CA . ASP A 1 94 ? 20.334 10.612 -39.610 1.00 73.69 94 ASP A CA 1
ATOM 732 C C . ASP A 1 94 ? 21.684 10.145 -40.191 1.00 73.69 94 ASP A C 1
ATOM 734 O O . ASP A 1 94 ? 22.367 10.892 -40.894 1.00 73.69 94 ASP A O 1
ATOM 738 N N . ARG A 1 95 ? 22.017 8.850 -40.044 1.00 73.12 95 ARG A N 1
ATOM 739 C CA . ARG A 1 95 ? 23.204 8.251 -40.688 1.00 73.12 95 ARG A CA 1
ATOM 740 C C . ARG A 1 95 ? 23.148 8.297 -42.219 1.00 73.12 95 ARG A C 1
ATOM 742 O O . ARG A 1 95 ? 24.189 8.442 -42.861 1.00 73.12 95 ARG A O 1
ATOM 749 N N . ALA A 1 96 ? 21.965 8.157 -42.817 1.00 70.06 96 ALA A N 1
ATOM 750 C CA . ALA A 1 96 ? 21.794 8.278 -44.264 1.00 70.06 96 ALA A CA 1
ATOM 751 C C . ALA A 1 96 ? 22.011 9.726 -44.748 1.00 70.06 96 ALA A C 1
ATOM 753 O O . ALA A 1 96 ? 22.667 9.935 -45.770 1.00 70.06 96 ALA A O 1
ATOM 754 N N . ALA A 1 97 ? 21.544 10.718 -43.986 1.00 71.12 97 ALA A N 1
ATOM 755 C CA . ALA A 1 97 ? 21.731 12.136 -44.293 1.00 71.12 97 ALA A CA 1
ATOM 756 C C . ALA A 1 97 ? 23.205 12.585 -44.187 1.00 71.12 97 ALA A C 1
ATOM 758 O O . ALA A 1 97 ? 23.687 13.366 -45.016 1.00 71.12 97 ALA A O 1
ATOM 759 N N . GLU A 1 98 ? 23.957 12.058 -43.215 1.00 67.38 98 GLU A N 1
ATOM 760 C CA . GLU A 1 98 ? 25.402 12.313 -43.095 1.00 67.38 98 GLU A CA 1
ATOM 761 C C . GLU A 1 98 ? 26.217 11.676 -44.241 1.00 67.38 98 GLU A C 1
ATOM 763 O O . GLU A 1 98 ? 27.203 12.254 -44.720 1.00 67.38 98 GLU A O 1
ATOM 768 N N . ALA A 1 99 ? 25.790 10.506 -44.730 1.00 63.78 99 ALA A N 1
ATOM 769 C CA . ALA A 1 99 ? 26.425 9.826 -45.857 1.00 63.78 99 ALA A CA 1
ATOM 770 C C . ALA A 1 99 ? 26.220 10.569 -47.192 1.00 63.78 99 ALA A C 1
ATOM 772 O O . ALA A 1 99 ? 27.165 10.679 -47.978 1.00 63.78 99 ALA A O 1
ATOM 773 N N . GLU A 1 100 ? 25.033 11.139 -47.435 1.00 58.72 100 GLU A N 1
ATOM 774 C CA . GLU A 1 100 ? 24.771 11.969 -48.622 1.00 58.72 100 GLU A CA 1
ATOM 775 C C . GLU A 1 100 ? 25.572 13.281 -48.611 1.00 58.72 100 GLU A C 1
ATOM 777 O O . GLU A 1 100 ? 26.130 13.666 -49.639 1.00 58.72 100 GLU A O 1
ATOM 782 N N . THR A 1 101 ? 25.735 13.922 -47.449 1.00 58.41 101 THR A N 1
ATOM 783 C CA . THR A 1 101 ? 26.542 15.154 -47.303 1.00 58.41 101 THR A CA 1
ATOM 784 C C . THR A 1 101 ? 28.033 14.937 -47.601 1.00 58.41 101 THR A C 1
ATOM 786 O O . THR A 1 101 ? 28.716 15.84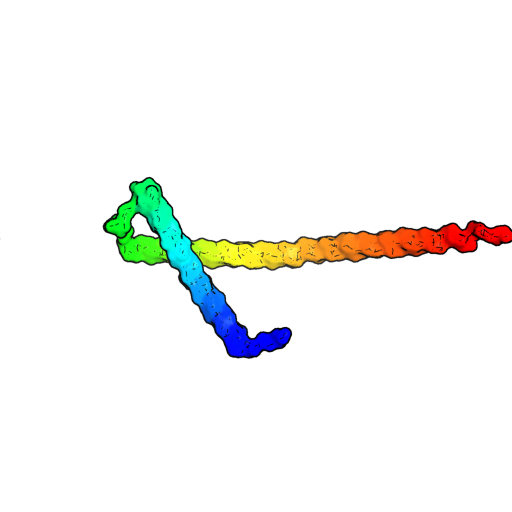1 -48.088 1.00 58.41 101 THR A O 1
ATOM 789 N N . THR A 1 102 ? 28.561 13.737 -47.345 1.00 57.38 102 THR A N 1
ATOM 790 C CA . THR A 1 102 ? 29.979 13.423 -47.596 1.00 57.38 102 THR A CA 1
ATOM 791 C C . THR A 1 102 ? 30.241 13.063 -49.067 1.00 57.38 102 THR A C 1
ATOM 793 O O . THR A 1 102 ? 31.332 13.316 -49.584 1.00 57.38 102 THR A O 1
ATOM 796 N N . GLY A 1 103 ? 29.236 12.531 -49.773 1.00 51.00 103 GLY A N 1
ATOM 797 C CA . GLY A 1 103 ? 29.320 12.195 -51.198 1.00 51.00 103 GLY A CA 1
ATOM 798 C C . GLY A 1 103 ? 29.379 13.416 -52.122 1.00 51.00 103 GLY A C 1
ATOM 799 O O . GLY A 1 103 ? 30.083 13.390 -53.128 1.00 51.00 103 GLY A O 1
ATOM 800 N N . THR A 1 104 ? 28.726 14.523 -51.758 1.00 51.47 104 THR A N 1
ATOM 801 C CA . THR A 1 104 ? 28.655 15.728 -52.606 1.00 51.47 104 THR A CA 1
ATOM 802 C C . THR A 1 104 ? 29.906 16.614 -52.569 1.00 51.47 104 THR A C 1
ATOM 804 O O . THR A 1 104 ? 29.967 17.606 -53.288 1.00 51.47 104 THR A O 1
ATOM 807 N N . VAL A 1 105 ? 30.916 16.296 -51.748 1.00 52.56 105 VAL A N 1
ATOM 808 C CA . VAL A 1 105 ? 32.151 17.103 -51.615 1.00 52.56 105 VAL A CA 1
ATOM 809 C C . VAL A 1 105 ? 33.290 16.618 -52.536 1.00 52.56 105 VAL A C 1
ATOM 811 O O . VAL A 1 105 ? 34.289 17.317 -52.686 1.00 52.56 105 VAL A O 1
ATOM 814 N N . SER A 1 106 ? 33.161 15.459 -53.201 1.00 53.50 106 SER A N 1
ATOM 815 C CA . SER A 1 106 ? 34.222 14.916 -54.081 1.00 53.50 106 SER A CA 1
ATOM 816 C C . SER A 1 106 ? 34.036 15.154 -55.588 1.00 53.50 106 SER A C 1
ATOM 818 O O . SER A 1 106 ? 34.929 14.799 -56.354 1.00 53.50 106 SER A O 1
ATOM 820 N N . GLU A 1 107 ? 32.948 15.790 -56.029 1.00 52.97 107 GLU A N 1
ATOM 821 C CA . GLU A 1 107 ? 32.703 16.109 -57.448 1.00 52.97 107 GLU A CA 1
ATOM 822 C C . GLU A 1 107 ? 32.748 17.619 -57.731 1.00 52.97 107 GLU A C 1
ATOM 824 O O . GLU A 1 107 ? 31.823 18.165 -58.312 1.00 52.97 107 GLU A O 1
ATOM 829 N N . ASP A 1 108 ? 33.814 18.322 -57.340 1.00 48.81 108 ASP A N 1
ATOM 830 C CA . ASP A 1 108 ? 34.239 19.509 -58.101 1.00 48.81 108 ASP A CA 1
ATOM 831 C C . ASP A 1 108 ? 35.688 19.878 -57.763 1.00 48.81 108 ASP A C 1
ATOM 833 O O . ASP A 1 108 ? 35.985 20.549 -56.770 1.00 48.81 108 ASP A O 1
ATOM 837 N N . ARG A 1 109 ? 36.636 19.408 -58.575 1.00 40.38 109 ARG A N 1
ATOM 838 C CA . ARG A 1 109 ? 37.976 19.996 -58.594 1.00 40.38 109 ARG A CA 1
ATOM 839 C C . ARG A 1 109 ? 38.518 19.990 -60.027 1.00 40.38 109 ARG A C 1
ATOM 841 O O . ARG A 1 109 ? 38.917 18.918 -60.486 1.00 40.38 109 ARG A O 1
ATOM 848 N N . PRO A 1 110 ? 38.500 21.135 -60.738 1.00 52.47 110 PRO A N 1
ATOM 849 C CA . PRO A 1 110 ? 39.236 21.291 -61.991 1.00 52.47 110 PRO A CA 1
ATOM 850 C C . PRO A 1 110 ? 40.756 21.285 -61.772 1.00 52.47 110 PRO A C 1
ATOM 852 O O . PRO A 1 110 ? 41.213 21.648 -60.659 1.00 52.47 110 PRO A O 1
#

Organism: NCBI:txid662477

Secondary structure (DSSP, 8-state):
-PPPHHHHHHHHHHHHHHHHHHHHHHHHHHHHHHHHTTS--GGG--HHHHHHHHHHHHHHHHHHHHHHHHHHHHHHHHTHHHHHHHHHHHHHHHHHHHHHHHHTTSS---

Sequence (110 aa):
MPVSPSQKRIALLVIGLVILFAPALFVLATLEFLILSGNLALSEVSLLEFVELYLIDLVLFVLLGYGVYRLTFWLIQDRLPDALETVDEAEAADRAAEAETTGTVSEDRP

pLDDT: mean 81.18, std 13.73, range [40.38, 95.69]